Protein AF-A0A916G7P3-F1 (afdb_monomer_lite)

Foldseek 3Di:
DDDDDDDPVRLVVLLVVLVVVLVVLVVVLVVDPPPVVSVVSVVVSVVSVVVNVVSVVPDDPDDDD

pLDDT: mean 90.01, std 15.56, range [42.31, 98.38]

Radius of gyration: 15.37 Å; chains: 1; bounding box: 29×19×53 Å

Sequence (65 aa):
MIQLTLIEEEREVLFDILENDIAELRMEISDTHRKEYREMLKHRESLMKSIQQKLQQTEVEPAAA

Secondary structure (DSSP, 8-state):
-------HHHHHHHHHHHHHHHHHHHHHHHH---HHHHHHHHHHHHHHHHHHHHHHTT---PPP-

Structure (mmCIF, N/CA/C/O backbone):
data_AF-A0A916G7P3-F1
#
_entry.id   AF-A0A916G7P3-F1
#
loop_
_atom_site.group_PDB
_atom_site.id
_atom_site.type_symbol
_atom_site.label_atom_id
_atom_site.label_alt_id
_atom_site.label_comp_id
_atom_site.label_asym_id
_atom_site.label_entity_id
_atom_site.label_seq_id
_atom_site.pdbx_PDB_ins_code
_atom_site.Cartn_x
_atom_site.Cartn_y
_atom_site.Cartn_z
_atom_site.occupancy
_atom_site.B_iso_or_equiv
_atom_site.auth_seq_id
_atom_site.auth_comp_id
_atom_site.auth_asym_id
_atom_site.auth_atom_id
_atom_site.pdbx_PDB_model_num
ATOM 1 N N . MET A 1 1 ? 9.835 13.368 15.820 1.00 74.06 1 MET A N 1
ATOM 2 C CA . MET A 1 1 ? 8.883 12.279 15.513 1.00 74.06 1 MET A CA 1
ATOM 3 C C . MET A 1 1 ? 7.505 12.908 15.416 1.00 74.06 1 MET A C 1
ATOM 5 O O . MET A 1 1 ? 7.258 13.847 16.161 1.00 74.06 1 MET A O 1
ATOM 9 N N . ILE A 1 2 ? 6.670 12.471 14.479 1.00 88.31 2 ILE A N 1
ATOM 10 C CA . ILE A 1 2 ? 5.308 12.994 14.303 1.00 88.31 2 ILE A CA 1
ATOM 11 C C . ILE A 1 2 ? 4.347 11.924 14.827 1.00 88.31 2 ILE A C 1
ATOM 13 O O . ILE A 1 2 ? 4.567 10.746 14.552 1.00 88.31 2 ILE A O 1
ATOM 17 N N . GLN A 1 3 ? 3.331 12.326 15.590 1.00 88.06 3 GLN A N 1
ATOM 18 C CA . GLN A 1 3 ? 2.279 11.443 16.094 1.00 88.06 3 GLN A CA 1
ATOM 19 C C . GLN A 1 3 ? 0.984 11.739 15.338 1.00 88.06 3 GLN A C 1
ATOM 21 O O . GLN A 1 3 ? 0.589 12.897 15.219 1.00 88.06 3 GLN A O 1
ATOM 26 N N . LEU A 1 4 ? 0.349 10.690 14.825 1.00 90.06 4 LEU A N 1
ATOM 27 C CA . LEU A 1 4 ? -0.944 10.744 14.153 1.00 90.06 4 LEU A CA 1
ATOM 28 C C . LEU A 1 4 ? -1.917 9.901 14.977 1.00 90.06 4 LEU A C 1
ATOM 30 O O . LEU A 1 4 ? -1.611 8.752 15.280 1.00 90.06 4 LEU A O 1
ATOM 34 N N . THR A 1 5 ? -3.042 10.489 15.376 1.00 93.31 5 THR A N 1
ATOM 35 C CA . THR A 1 5 ? -4.119 9.777 16.078 1.00 93.31 5 THR A CA 1
ATOM 36 C C . THR A 1 5 ? -5.229 9.541 15.072 1.00 93.31 5 THR A C 1
ATOM 38 O O . THR A 1 5 ? -5.638 10.495 14.415 1.00 93.31 5 THR A O 1
ATOM 41 N N . LEU A 1 6 ? -5.660 8.292 14.938 1.00 94.00 6 LEU A N 1
ATOM 42 C CA . LEU A 1 6 ? -6.715 7.868 14.025 1.00 94.00 6 LEU A CA 1
ATOM 43 C C . LEU A 1 6 ? -7.766 7.117 14.835 1.00 94.00 6 LEU A C 1
ATOM 45 O O . LEU A 1 6 ? -7.407 6.361 15.743 1.00 94.00 6 LEU A O 1
ATOM 49 N N . ILE A 1 7 ? -9.039 7.307 14.508 1.00 95.44 7 ILE A N 1
ATOM 50 C CA . ILE A 1 7 ? -10.075 6.362 14.935 1.00 95.44 7 ILE A CA 1
ATOM 51 C C . ILE A 1 7 ? -10.006 5.087 14.084 1.00 95.44 7 ILE A C 1
ATOM 53 O O . ILE A 1 7 ? -9.321 5.040 13.063 1.00 95.44 7 ILE A O 1
ATOM 57 N N . GLU A 1 8 ? -10.746 4.058 14.494 1.00 92.69 8 GLU A N 1
ATOM 58 C CA . GLU A 1 8 ? -10.762 2.757 13.821 1.00 92.69 8 GLU A CA 1
ATOM 59 C C . GLU A 1 8 ? -11.093 2.859 12.327 1.00 92.69 8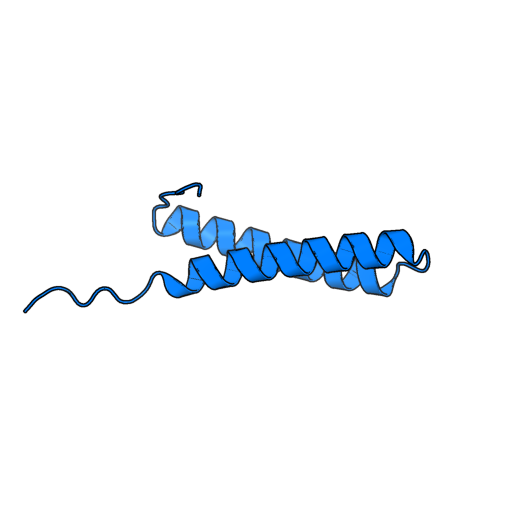 GLU A C 1
ATOM 61 O O . GLU A 1 8 ? -10.321 2.393 11.493 1.00 92.69 8 GLU A O 1
ATOM 66 N N . GLU A 1 9 ? -12.177 3.561 11.985 1.00 96.25 9 GLU A N 1
ATOM 67 C CA . GLU A 1 9 ? -12.597 3.755 10.593 1.00 96.25 9 GLU A CA 1
ATOM 68 C C . GLU A 1 9 ? -11.543 4.511 9.768 1.00 96.25 9 GLU A C 1
ATOM 70 O O . GLU A 1 9 ? -11.272 4.156 8.625 1.00 96.25 9 GLU A O 1
ATOM 75 N N . GLU A 1 10 ? -10.895 5.534 10.336 1.00 97.12 10 GLU A N 1
ATOM 76 C CA . GLU A 1 10 ? -9.829 6.274 9.647 1.00 97.12 10 GLU A CA 1
ATOM 77 C C . GLU A 1 10 ? -8.603 5.388 9.397 1.00 97.12 10 GLU A C 1
ATOM 79 O O . GLU A 1 10 ? -7.961 5.491 8.348 1.00 97.12 10 GLU A O 1
ATOM 84 N N . ARG A 1 11 ? -8.274 4.511 10.353 1.00 95.88 11 ARG A N 1
ATOM 85 C CA . ARG A 1 11 ? -7.175 3.550 10.235 1.00 95.88 11 ARG A CA 1
ATOM 86 C C . ARG A 1 11 ? -7.462 2.518 9.147 1.00 95.88 11 ARG A C 1
ATOM 88 O O . ARG A 1 11 ? -6.560 2.232 8.365 1.00 95.88 11 ARG A O 1
ATOM 95 N N . GLU A 1 12 ? -8.681 1.984 9.095 1.00 95.81 12 GLU A N 1
ATOM 96 C CA . GLU A 1 12 ? -9.124 1.042 8.058 1.00 95.81 12 GLU A CA 1
ATOM 97 C C . GLU A 1 12 ? -9.100 1.688 6.671 1.00 95.81 12 GLU A C 1
ATOM 99 O O . GLU A 1 1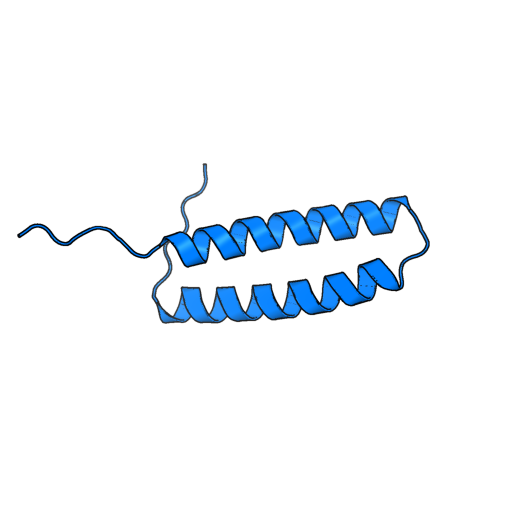2 ? -8.435 1.182 5.771 1.00 95.81 12 GLU A O 1
ATOM 104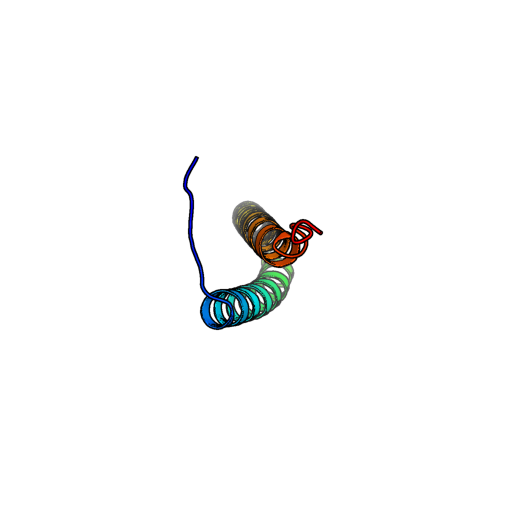 N N . VAL A 1 13 ? -9.703 2.871 6.518 1.00 97.38 13 VAL A N 1
ATOM 105 C CA . VAL A 1 13 ? -9.692 3.607 5.244 1.00 97.38 13 VAL A CA 1
ATOM 106 C C . VAL A 1 13 ? -8.262 3.905 4.788 1.00 97.38 13 VAL A C 1
ATOM 108 O O . VAL A 1 13 ? -7.930 3.726 3.615 1.00 97.38 13 VAL A O 1
ATOM 111 N N . LEU A 1 14 ? -7.382 4.338 5.697 1.00 97.06 14 LEU A N 1
ATOM 112 C CA . LEU A 1 14 ? -5.980 4.585 5.361 1.00 97.06 14 LEU A CA 1
ATOM 113 C C . LEU A 1 14 ? -5.244 3.294 4.978 1.00 97.06 14 LEU A C 1
ATOM 115 O O . LEU A 1 14 ? -4.407 3.316 4.073 1.00 97.06 1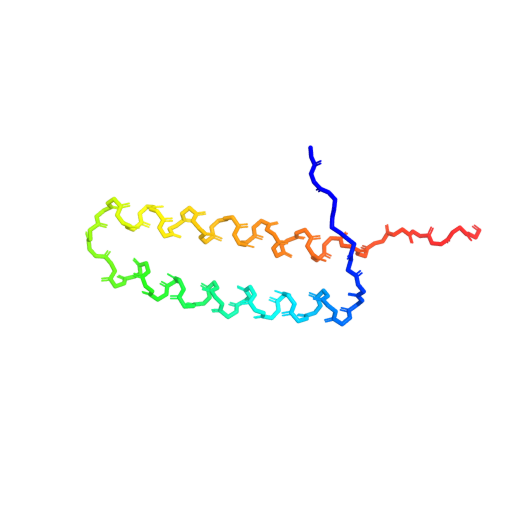4 LEU A O 1
ATOM 119 N N . PHE A 1 15 ? -5.536 2.184 5.655 1.00 96.56 15 PHE A N 1
ATOM 120 C CA . PHE A 1 15 ? -4.964 0.881 5.337 1.00 96.56 15 PHE A CA 1
ATOM 121 C C . PHE A 1 15 ? -5.350 0.434 3.921 1.00 96.56 15 PHE A C 1
ATOM 123 O O . PHE A 1 15 ? -4.464 0.061 3.151 1.00 96.56 15 PHE A O 1
ATOM 130 N N . ASP A 1 16 ? -6.628 0.551 3.561 1.00 97.31 16 ASP A N 1
ATOM 131 C CA . ASP A 1 16 ? -7.148 0.166 2.245 1.00 97.31 16 ASP A CA 1
ATOM 132 C C . ASP A 1 16 ? -6.562 1.032 1.123 1.00 97.31 16 ASP A C 1
ATOM 134 O O . ASP A 1 16 ? -6.183 0.529 0.061 1.00 97.31 16 ASP A O 1
ATOM 138 N N . ILE A 1 17 ? -6.431 2.343 1.354 1.00 97.75 17 ILE A N 1
ATOM 139 C CA . ILE A 1 17 ? -5.770 3.254 0.405 1.00 97.75 17 ILE A CA 1
ATOM 140 C C . ILE A 1 17 ? -4.318 2.817 0.182 1.00 97.75 17 ILE A C 1
ATOM 142 O O . ILE A 1 17 ? -3.876 2.697 -0.960 1.00 97.75 17 ILE A O 1
ATOM 146 N N . LEU A 1 18 ? -3.580 2.535 1.261 1.00 97.88 18 LEU A N 1
ATOM 147 C CA . LEU A 1 18 ? -2.191 2.083 1.162 1.00 97.88 18 LEU A CA 1
ATOM 148 C C . LEU A 1 18 ? -2.075 0.738 0.439 1.00 97.88 18 LEU A C 1
ATOM 150 O O . LEU A 1 18 ? -1.151 0.562 -0.353 1.00 97.88 18 LEU A O 1
ATOM 154 N N . GLU A 1 19 ? -2.983 -0.206 0.690 1.00 97.19 19 GLU A N 1
ATOM 155 C CA . GLU A 1 19 ? -2.975 -1.510 0.025 1.00 97.19 19 GLU A CA 1
ATOM 156 C C . GLU A 1 19 ? -3.158 -1.379 -1.494 1.00 97.19 19 GLU A C 1
ATOM 158 O O . GLU A 1 19 ? -2.378 -1.963 -2.260 1.00 97.19 19 GLU A O 1
ATOM 163 N N . ASN A 1 20 ? -4.131 -0.569 -1.920 1.00 97.69 20 ASN A N 1
ATOM 164 C CA . ASN A 1 20 ? -4.400 -0.299 -3.331 1.00 97.69 20 ASN A CA 1
ATOM 165 C C . ASN A 1 20 ? -3.214 0.405 -4.007 1.00 97.69 20 ASN A C 1
ATOM 167 O O . ASN A 1 20 ? -2.701 -0.087 -5.015 1.00 97.69 20 ASN A O 1
ATOM 171 N N . ASP A 1 21 ? -2.693 1.477 -3.403 1.00 97.75 21 ASP A N 1
ATOM 172 C CA . ASP A 1 21 ? -1.539 2.215 -3.931 1.00 97.75 21 ASP A CA 1
ATOM 173 C C . ASP A 1 21 ? -0.291 1.319 -4.053 1.00 97.75 21 ASP A C 1
ATOM 175 O O . ASP A 1 21 ? 0.457 1.390 -5.032 1.00 97.75 2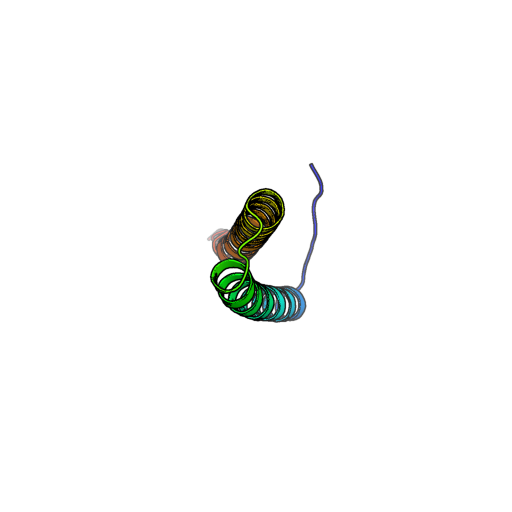1 ASP A O 1
ATOM 179 N N . ILE A 1 22 ? -0.048 0.430 -3.080 1.00 98.19 22 ILE A N 1
ATOM 180 C CA . ILE A 1 22 ? 1.064 -0.533 -3.131 1.00 98.19 22 ILE A CA 1
ATOM 181 C C . ILE A 1 22 ? 0.864 -1.546 -4.269 1.00 98.19 22 ILE A C 1
ATOM 183 O O . ILE A 1 22 ? 1.842 -1.987 -4.883 1.00 98.19 22 ILE A O 1
ATOM 187 N N . ALA A 1 23 ? -0.369 -1.975 -4.547 1.00 97.38 23 ALA A N 1
ATOM 188 C CA . ALA A 1 23 ? -0.654 -2.855 -5.680 1.00 97.38 23 ALA A CA 1
ATOM 189 C C . ALA A 1 23 ? -0.363 -2.160 -7.020 1.00 97.38 23 ALA A C 1
ATOM 191 O O . ALA A 1 23 ? 0.335 -2.738 -7.857 1.00 97.38 23 ALA A O 1
ATOM 192 N N . GLU A 1 24 ? -0.794 -0.909 -7.184 1.00 97.38 24 GLU A N 1
ATOM 193 C CA . GLU A 1 24 ? -0.517 -0.107 -8.381 1.00 97.38 24 GLU A CA 1
ATOM 194 C C . GLU A 1 24 ? 0.982 0.147 -8.577 1.00 97.38 24 GLU A C 1
ATOM 196 O O . GLU A 1 24 ? 1.518 -0.108 -9.659 1.00 97.38 24 GLU A O 1
ATOM 201 N N . LEU A 1 25 ? 1.697 0.534 -7.514 1.00 97.25 25 LEU A N 1
ATOM 202 C CA . LEU A 1 25 ? 3.146 0.748 -7.573 1.00 97.25 25 LEU A CA 1
ATOM 203 C C . LEU A 1 25 ? 3.904 -0.513 -7.990 1.00 97.25 25 LEU A C 1
ATOM 205 O O . LEU A 1 25 ? 4.888 -0.420 -8.719 1.00 97.25 25 LEU A O 1
ATOM 209 N N . ARG A 1 26 ? 3.465 -1.705 -7.565 1.00 96.56 26 ARG A N 1
ATOM 210 C CA . ARG A 1 26 ? 4.095 -2.970 -7.985 1.00 96.56 26 ARG A CA 1
ATOM 211 C C . ARG A 1 26 ? 3.953 -3.214 -9.486 1.00 96.56 26 ARG A C 1
ATOM 213 O O . ARG A 1 26 ? 4.904 -3.704 -10.105 1.00 96.56 26 ARG A O 1
ATOM 220 N N . MET A 1 27 ? 2.809 -2.856 -10.068 1.00 97.19 27 MET A N 1
ATOM 221 C CA . MET A 1 27 ? 2.616 -2.905 -11.519 1.00 97.19 27 MET A CA 1
ATOM 222 C C . MET A 1 27 ? 3.526 -1.879 -12.209 1.00 97.19 27 MET A C 1
ATOM 224 O O . MET A 1 27 ? 4.333 -2.251 -13.058 1.00 97.19 27 MET A O 1
ATOM 228 N N . GLU A 1 28 ? 3.536 -0.627 -11.743 1.00 97.75 28 GLU A N 1
ATOM 229 C CA . GLU A 1 28 ? 4.367 0.440 -12.322 1.00 97.75 28 GLU A CA 1
ATOM 230 C C . GLU A 1 28 ? 5.880 0.140 -12.242 1.00 97.75 28 GLU A C 1
ATOM 232 O O . GLU A 1 28 ? 6.628 0.370 -13.195 1.00 97.75 28 GLU A O 1
ATOM 237 N N . ILE A 1 29 ? 6.358 -0.428 -11.128 1.00 97.75 29 ILE A N 1
ATOM 238 C CA . ILE A 1 29 ? 7.756 -0.866 -10.947 1.00 97.75 29 ILE A CA 1
ATOM 239 C C . ILE A 1 29 ? 8.139 -1.950 -11.957 1.00 97.75 29 ILE A C 1
ATOM 241 O O . ILE A 1 29 ? 9.310 -2.032 -12.355 1.00 97.75 29 ILE A O 1
ATOM 245 N N . SER A 1 30 ? 7.188 -2.813 -12.312 1.00 97.25 30 SER A N 1
ATOM 246 C CA . SER A 1 30 ? 7.398 -3.904 -13.266 1.00 97.25 30 SER A CA 1
ATOM 247 C C . SER A 1 30 ? 7.503 -3.369 -14.693 1.00 97.25 30 SER A C 1
ATOM 249 O O . SER A 1 30 ? 8.394 -3.794 -15.430 1.00 97.25 30 SER A O 1
ATOM 251 N N . ASP A 1 31 ? 6.691 -2.365 -15.026 1.00 97.69 31 ASP A N 1
ATOM 252 C CA . ASP A 1 31 ? 6.643 -1.745 -16.356 1.00 97.69 31 ASP A CA 1
ATOM 253 C C . ASP A 1 31 ? 7.700 -0.638 -16.555 1.00 97.69 31 ASP A C 1
ATOM 255 O O . ASP A 1 31 ? 7.958 -0.180 -17.670 1.00 97.69 31 ASP A O 1
ATOM 259 N N . THR A 1 32 ? 8.374 -0.206 -15.485 1.00 96.69 32 THR A N 1
ATOM 260 C CA . THR A 1 32 ? 9.392 0.848 -15.550 1.00 96.69 32 THR A CA 1
ATOM 261 C C . THR A 1 32 ? 10.770 0.319 -15.959 1.00 96.69 32 THR A C 1
ATOM 263 O O . THR A 1 32 ? 11.454 -0.371 -15.198 1.00 96.69 32 THR A O 1
ATOM 266 N N . HIS A 1 33 ? 11.266 0.776 -17.112 1.00 96.31 33 HIS A N 1
ATOM 267 C CA . HIS A 1 33 ? 12.623 0.468 -17.589 1.00 96.31 33 HIS A CA 1
ATOM 268 C C . HIS A 1 33 ? 13.699 1.476 -17.154 1.00 96.31 33 HIS A C 1
ATOM 270 O O . HIS A 1 33 ? 14.880 1.129 -17.090 1.00 96.31 33 HIS A O 1
ATOM 276 N N . ARG A 1 34 ? 13.324 2.725 -16.833 1.00 98.00 34 ARG A N 1
ATOM 277 C CA . ARG A 1 34 ? 14.284 3.742 -16.369 1.00 98.00 34 ARG A CA 1
ATOM 278 C C . ARG A 1 34 ? 14.708 3.433 -14.935 1.00 98.00 34 ARG A C 1
ATOM 280 O O . ARG A 1 34 ? 13.918 3.603 -14.007 1.00 98.00 34 ARG A O 1
ATOM 287 N N . LYS A 1 35 ? 15.963 3.016 -14.756 1.00 96.69 35 LYS A N 1
ATOM 288 C CA . LYS A 1 35 ? 16.504 2.535 -13.477 1.00 96.69 35 LYS A CA 1
ATOM 289 C C . LYS A 1 35 ? 16.267 3.511 -12.324 1.00 96.69 35 LYS A C 1
ATOM 291 O O . LYS A 1 35 ? 15.753 3.105 -11.289 1.00 96.69 35 LYS A O 1
ATOM 296 N N . GLU A 1 36 ? 16.585 4.789 -12.505 1.00 97.75 36 GLU A N 1
ATOM 297 C CA . GLU A 1 36 ? 16.478 5.803 -11.449 1.00 97.75 36 GLU A CA 1
ATOM 298 C C . GLU A 1 36 ? 15.023 6.003 -11.009 1.00 97.75 36 GLU A C 1
ATOM 300 O O . GLU A 1 36 ? 14.742 6.156 -9.823 1.00 97.75 36 GLU A O 1
ATOM 305 N N . TYR A 1 37 ? 14.084 5.943 -11.959 1.00 97.50 37 TYR A N 1
ATOM 306 C CA . TYR A 1 37 ? 12.657 6.035 -11.648 1.00 97.50 37 TYR A CA 1
ATOM 307 C C . TYR A 1 37 ? 12.171 4.794 -10.911 1.00 97.50 37 TYR A C 1
ATOM 309 O O . TYR A 1 37 ? 11.487 4.906 -9.901 1.00 97.50 37 TYR A O 1
ATOM 317 N N . ARG A 1 38 ? 12.598 3.611 -11.360 1.00 98.06 38 ARG A N 1
ATOM 318 C CA . ARG A 1 38 ? 12.246 2.345 -10.720 1.00 98.06 38 ARG A CA 1
ATOM 319 C C . ARG A 1 38 ? 12.702 2.291 -9.262 1.00 98.06 38 ARG A C 1
ATOM 321 O O . ARG A 1 38 ? 11.957 1.818 -8.411 1.00 98.06 38 ARG A O 1
ATOM 328 N N . GLU A 1 39 ? 13.903 2.782 -8.962 1.00 98.31 39 GLU A N 1
ATOM 329 C CA . GLU A 1 39 ? 14.403 2.843 -7.582 1.00 98.31 39 GLU A CA 1
ATOM 330 C C . GLU A 1 39 ? 13.620 3.848 -6.725 1.00 98.31 39 GLU A C 1
ATOM 332 O O . GLU A 1 39 ? 13.309 3.555 -5.571 1.00 98.31 39 GLU A O 1
ATOM 337 N N . MET A 1 40 ? 13.211 4.986 -7.294 1.00 98.00 40 MET A N 1
ATOM 338 C CA . MET A 1 40 ? 12.311 5.927 -6.617 1.00 98.00 40 MET A CA 1
ATOM 339 C C . MET A 1 40 ? 10.956 5.278 -6.284 1.00 98.00 40 MET A C 1
ATOM 341 O O . MET A 1 40 ? 10.469 5.418 -5.160 1.00 98.00 40 MET A O 1
ATOM 345 N N . LEU A 1 41 ? 10.366 4.534 -7.226 1.00 98.25 41 LEU A N 1
ATOM 346 C CA . LEU A 1 41 ? 9.104 3.819 -7.013 1.00 98.25 41 LEU A CA 1
ATOM 347 C C . LEU A 1 41 ? 9.230 2.749 -5.919 1.00 98.25 41 LEU A C 1
ATOM 349 O O . LEU A 1 41 ? 8.399 2.700 -5.016 1.00 98.25 41 LEU A O 1
ATOM 353 N N . LYS A 1 42 ? 10.306 1.949 -5.931 1.00 98.00 42 LYS A N 1
ATOM 354 C CA . LYS A 1 42 ? 10.591 0.968 -4.866 1.00 98.00 42 LYS A CA 1
ATOM 355 C C . LYS A 1 42 ? 10.761 1.622 -3.497 1.00 98.00 42 LYS A C 1
ATOM 357 O O . LYS A 1 42 ? 10.303 1.082 -2.492 1.00 98.00 42 LYS A O 1
ATOM 362 N N . HIS A 1 43 ? 11.419 2.781 -3.436 1.00 98.19 43 HIS A N 1
ATOM 363 C CA . HIS A 1 43 ? 11.557 3.514 -2.181 1.00 98.19 43 HIS A CA 1
ATOM 364 C C . HIS A 1 43 ? 10.189 3.955 -1.648 1.00 98.19 43 HIS A C 1
ATOM 366 O O . HIS A 1 43 ? 9.894 3.747 -0.470 1.00 98.19 43 HIS A O 1
ATOM 372 N N . ARG A 1 44 ? 9.325 4.486 -2.522 1.00 98.06 44 ARG A N 1
ATOM 373 C CA . ARG A 1 44 ? 7.949 4.857 -2.169 1.00 98.06 44 ARG A CA 1
ATOM 374 C C . ARG A 1 44 ? 7.137 3.651 -1.687 1.00 98.06 44 ARG A C 1
ATOM 376 O O . ARG A 1 44 ? 6.523 3.738 -0.627 1.00 98.06 44 ARG A O 1
ATOM 383 N N . GLU A 1 45 ? 7.205 2.523 -2.396 1.00 98.38 45 GLU A N 1
ATOM 384 C CA . GLU A 1 45 ? 6.569 1.259 -1.993 1.00 98.38 45 GLU A CA 1
ATOM 385 C C . GLU A 1 45 ? 7.038 0.823 -0.592 1.00 98.38 45 GLU A C 1
ATOM 387 O O . GLU A 1 45 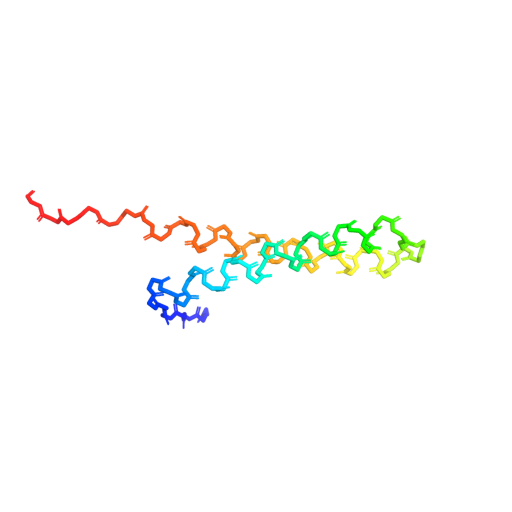? 6.228 0.468 0.264 1.00 98.38 45 GLU A O 1
ATOM 392 N N . SER A 1 46 ? 8.345 0.899 -0.320 1.00 98.25 46 SER A N 1
ATOM 393 C CA . SER A 1 46 ? 8.911 0.550 0.988 1.00 98.25 46 SER A CA 1
ATOM 394 C C . SER A 1 46 ? 8.413 1.463 2.110 1.00 98.25 46 SER A C 1
ATOM 396 O O . SER A 1 46 ? 8.174 0.983 3.220 1.00 98.25 46 SER A O 1
ATOM 398 N N . LEU A 1 47 ? 8.273 2.767 1.854 1.00 97.94 47 LEU A N 1
ATOM 399 C CA . LEU A 1 47 ? 7.732 3.708 2.835 1.00 97.94 47 LEU A CA 1
ATOM 400 C C . LEU A 1 47 ? 6.256 3.417 3.122 1.00 97.94 47 LEU A C 1
ATOM 402 O O . LEU A 1 47 ? 5.872 3.357 4.288 1.00 97.94 47 LEU A O 1
ATOM 406 N N . MET A 1 48 ? 5.451 3.170 2.086 1.00 97.81 48 MET A N 1
ATOM 407 C CA . MET A 1 48 ? 4.031 2.830 2.230 1.00 97.81 48 MET A CA 1
ATOM 408 C C . MET A 1 48 ? 3.834 1.526 3.006 1.00 97.81 48 MET A C 1
ATOM 410 O O . MET A 1 48 ? 3.060 1.504 3.960 1.00 97.81 48 MET A O 1
ATOM 414 N N . LYS A 1 49 ? 4.613 0.477 2.704 1.00 97.62 49 LYS A N 1
ATOM 415 C CA . LYS A 1 49 ? 4.613 -0.773 3.485 1.00 97.62 49 LYS A CA 1
ATOM 416 C C . LYS A 1 49 ? 4.989 -0.544 4.948 1.00 97.62 49 LYS A C 1
ATOM 418 O O . LYS A 1 49 ? 4.380 -1.133 5.834 1.00 97.62 49 LYS A O 1
ATOM 423 N N . SER A 1 50 ? 5.962 0.330 5.220 1.00 96.94 50 SER A N 1
ATOM 424 C CA . SER A 1 50 ? 6.333 0.678 6.598 1.00 96.94 50 SER A CA 1
ATOM 425 C C . SER A 1 50 ? 5.195 1.382 7.344 1.00 96.94 50 SER A C 1
ATOM 427 O O . SER A 1 50 ? 5.013 1.139 8.534 1.00 96.94 50 SER A O 1
ATOM 429 N N . ILE A 1 51 ? 4.428 2.245 6.671 1.00 95.62 51 ILE A N 1
ATOM 430 C CA . ILE A 1 51 ? 3.245 2.888 7.260 1.00 95.62 51 ILE A CA 1
ATOM 431 C C . ILE A 1 51 ? 2.151 1.843 7.499 1.00 95.62 51 ILE A C 1
ATOM 433 O O . ILE A 1 51 ? 1.649 1.751 8.614 1.00 95.62 51 ILE A O 1
ATOM 437 N N . GLN A 1 52 ? 1.850 1.009 6.502 1.00 95.81 52 GLN A N 1
ATOM 438 C CA . GLN A 1 52 ? 0.846 -0.052 6.596 1.00 95.81 52 GLN A CA 1
ATOM 439 C C . GLN A 1 52 ? 1.124 -1.003 7.776 1.00 95.81 52 GLN A C 1
ATOM 441 O O . GLN A 1 52 ? 0.226 -1.298 8.561 1.00 95.81 52 GLN A O 1
ATOM 446 N N . GLN A 1 53 ? 2.384 -1.406 7.972 1.00 94.94 53 GLN A N 1
ATOM 447 C CA . GLN A 1 53 ? 2.798 -2.224 9.119 1.00 94.94 53 GLN A CA 1
ATOM 448 C C . GLN A 1 53 ? 2.569 -1.527 10.464 1.00 94.94 53 GLN A C 1
ATOM 450 O O . GLN A 1 53 ? 2.143 -2.168 11.420 1.00 94.94 53 GLN A O 1
ATOM 455 N N . LYS A 1 54 ? 2.829 -0.217 10.554 1.00 93.38 54 LYS A N 1
ATOM 456 C CA . LYS A 1 54 ? 2.576 0.550 11.785 1.00 93.38 54 LYS A CA 1
ATOM 457 C C . LYS A 1 54 ? 1.087 0.628 12.105 1.00 93.38 54 LYS A C 1
ATOM 459 O O . LYS A 1 54 ? 0.737 0.569 13.274 1.00 93.38 54 LYS A O 1
ATOM 464 N N . LEU A 1 55 ? 0.226 0.717 11.088 1.00 92.69 55 LEU A N 1
ATOM 465 C CA . LEU A 1 55 ? -1.226 0.698 11.281 1.00 92.69 55 LEU A CA 1
ATOM 466 C C . LEU A 1 55 ? -1.698 -0.658 11.831 1.00 92.69 55 LEU A C 1
ATOM 468 O O . LEU A 1 55 ? -2.531 -0.678 12.731 1.00 92.69 55 LEU A O 1
ATOM 472 N N . GLN A 1 56 ? -1.105 -1.771 11.379 1.00 87.44 56 GLN A N 1
ATOM 473 C CA . GLN A 1 56 ? -1.423 -3.124 11.870 1.00 87.44 56 GLN A CA 1
ATOM 474 C C . GLN A 1 56 ? -0.944 -3.397 13.303 1.00 87.44 56 GLN A C 1
ATOM 476 O O . GLN A 1 56 ? -1.533 -4.212 14.002 1.00 87.44 56 GLN A O 1
ATOM 481 N N . GLN A 1 57 ? 0.119 -2.731 13.760 1.00 78.19 57 GLN A N 1
ATOM 482 C CA . GLN A 1 57 ? 0.694 -2.930 15.099 1.00 78.19 57 GLN A CA 1
ATOM 483 C C . GLN A 1 57 ? -0.093 -2.237 16.229 1.00 78.19 57 GLN A C 1
ATOM 485 O O . GLN A 1 57 ? 0.357 -2.241 17.372 1.00 78.19 57 GLN A O 1
ATOM 490 N N . THR A 1 58 ? -1.252 -1.643 15.927 1.00 61.69 58 THR A N 1
ATOM 491 C CA . THR A 1 58 ? -2.037 -0.843 16.887 1.00 61.69 58 THR A CA 1
ATOM 492 C C . THR A 1 58 ? -2.913 -1.694 17.824 1.00 61.69 58 THR A C 1
ATOM 494 O O . THR A 1 58 ? -3.474 -1.163 18.776 1.00 61.69 58 THR A O 1
ATOM 497 N N . GLU A 1 59 ? -2.975 -3.019 17.649 1.00 59.00 59 GLU A N 1
ATOM 498 C CA . GLU A 1 59 ? -3.583 -3.925 18.633 1.00 59.00 59 GLU A CA 1
ATOM 499 C C . GLU A 1 59 ? -2.513 -4.603 19.502 1.00 59.00 59 GLU A C 1
ATOM 501 O O . GLU A 1 59 ? -1.802 -5.493 19.044 1.00 59.00 59 GLU A O 1
ATOM 506 N N . VAL A 1 60 ? -2.364 -4.117 20.742 1.00 49.25 60 VAL A N 1
ATOM 507 C CA . VAL A 1 60 ? -2.437 -4.824 22.045 1.00 49.25 60 VAL A CA 1
ATOM 508 C C . VAL A 1 60 ? -1.813 -3.892 23.100 1.00 49.25 60 VAL A C 1
ATOM 510 O O . VAL A 1 60 ? -0.645 -4.024 23.462 1.00 49.25 60 VAL A O 1
ATOM 513 N N . GLU A 1 61 ? -2.598 -2.956 23.638 1.00 43.72 61 GLU A N 1
ATOM 514 C CA . GLU A 1 61 ? -2.438 -2.592 25.049 1.00 43.72 61 GLU A CA 1
ATOM 515 C C . GLU A 1 61 ? -3.426 -3.487 25.811 1.00 43.72 61 GLU A C 1
ATOM 517 O O . GLU A 1 61 ? -4.636 -3.368 25.595 1.00 43.72 61 GLU A O 1
ATOM 522 N N . PRO A 1 62 ? -2.964 -4.458 26.624 1.00 45.75 62 PRO A N 1
ATOM 523 C CA . PRO A 1 62 ? -3.879 -5.225 27.442 1.00 45.75 62 PRO A CA 1
ATOM 524 C C . PRO A 1 62 ? -4.485 -4.249 28.445 1.00 45.75 62 PRO A C 1
ATOM 526 O O . PRO A 1 62 ? -3.778 -3.672 29.273 1.00 45.75 62 PRO A O 1
ATOM 529 N N . ALA A 1 63 ? -5.799 -4.053 28.343 1.00 49.81 63 ALA A N 1
ATOM 530 C CA . ALA A 1 63 ? -6.579 -3.418 29.385 1.00 49.81 63 ALA A CA 1
ATOM 531 C C . ALA A 1 63 ? -6.209 -4.079 30.718 1.00 49.81 63 ALA A C 1
ATOM 533 O O . ALA A 1 63 ? -6.332 -5.295 30.875 1.00 49.81 63 ALA A O 1
ATOM 534 N N . ALA A 1 64 ? -5.694 -3.265 31.635 1.00 52.53 64 ALA A N 1
ATOM 535 C CA . ALA A 1 64 ? -5.388 -3.667 32.992 1.00 52.53 64 ALA A CA 1
ATOM 536 C C . ALA A 1 64 ? -6.591 -4.402 33.609 1.00 52.53 64 ALA A C 1
ATOM 538 O O . ALA A 1 64 ? -7.695 -3.854 33.662 1.00 52.53 64 ALA A O 1
ATOM 539 N N . ALA A 1 65 ? -6.351 -5.623 34.081 1.00 42.31 65 ALA A N 1
ATOM 540 C CA . ALA A 1 65 ? -7.207 -6.355 35.005 1.00 42.31 65 ALA A CA 1
ATOM 541 C C . ALA A 1 65 ? -6.324 -6.953 36.104 1.00 42.31 65 ALA A C 1
ATOM 543 O O . ALA A 1 65 ? -5.272 -7.537 35.751 1.00 42.31 65 ALA A O 1
#